Protein AF-A0A0R0F530-F1 (afdb_monomer_lite)

Sequence (91 aa):
MKVLMEVMELKFSSNIARTITKNLYVRIEAPKGELGIFLIGDQNGFPWRWKIRPPGFINLQILPQLIKRMKLADIMTILGNIDIIMGEVDR

InterPro domains:
  IPR001135 NADH-quinone oxidoreductase, subunit D [PF00346] (13-91)
  IPR022885 NAD(P)H-quinone oxidoreductase subunit D/H [PTHR11993] (16-91)
  IPR029014 [NiFe]-hydrogenase, large subunit [G3DSA:1.10.645.10] (1-91)
  IPR029014 [NiFe]-hydrogenase, large subunit [SSF56762] (24-91)

Structure (mmCIF, N/CA/C/O backbone):
data_AF-A0A0R0F530-F1
#
_entry.id   AF-A0A0R0F530-F1
#
loop_
_atom_site.group_PDB
_atom_site.id
_atom_site.type_symbol
_atom_site.label_atom_id
_atom_site.label_alt_id
_atom_site.label_comp_id
_atom_site.label_asym_id
_atom_site.label_entity_id
_atom_site.label_seq_id
_atom_site.pdbx_PDB_ins_code
_atom_site.Cartn_x
_atom_site.Cartn_y
_atom_site.Cartn_z
_atom_site.occupancy
_atom_site.B_iso_or_equiv
_atom_site.auth_seq_id
_atom_site.auth_comp_id
_atom_site.auth_asym_id
_atom_site.auth_atom_id
_atom_site.pdbx_PDB_model_num
ATOM 1 N N . MET A 1 1 ? 2.666 13.570 -7.949 1.00 39.91 1 MET A N 1
ATOM 2 C CA . MET A 1 1 ? 3.424 12.843 -8.994 1.00 39.91 1 MET A CA 1
ATOM 3 C C . MET A 1 1 ? 4.746 13.530 -9.327 1.00 39.91 1 MET A C 1
ATOM 5 O O . MET A 1 1 ? 5.763 12.870 -9.220 1.00 39.91 1 MET A O 1
ATOM 9 N N . LYS A 1 2 ? 4.760 14.841 -9.623 1.00 44.72 2 LYS A N 1
ATOM 10 C CA . LYS A 1 2 ? 5.970 15.595 -10.010 1.00 44.72 2 LYS A CA 1
ATOM 11 C C . LYS A 1 2 ? 7.148 15.486 -9.024 1.00 44.72 2 LYS A C 1
ATOM 13 O O . LYS A 1 2 ? 8.219 15.082 -9.436 1.00 44.72 2 LYS A O 1
ATOM 18 N N . VAL A 1 3 ? 6.920 15.707 -7.723 1.00 54.97 3 VAL A N 1
ATOM 19 C CA . VAL A 1 3 ? 7.969 15.592 -6.678 1.00 54.97 3 VAL A CA 1
ATOM 20 C C . VAL A 1 3 ? 8.551 14.178 -6.592 1.00 54.97 3 VAL A C 1
ATOM 22 O O . VAL A 1 3 ? 9.749 13.991 -6.427 1.00 54.97 3 VAL A O 1
ATOM 25 N N . LEU A 1 4 ? 7.698 13.162 -6.735 1.00 49.69 4 LEU A N 1
ATOM 26 C CA . LEU A 1 4 ? 8.107 11.758 -6.707 1.00 49.69 4 LEU A CA 1
ATOM 27 C C . LEU A 1 4 ? 8.919 11.402 -7.956 1.00 49.69 4 LEU A C 1
ATOM 29 O O . LEU A 1 4 ? 9.919 10.706 -7.838 1.00 49.69 4 LEU A O 1
ATOM 33 N N . MET A 1 5 ? 8.509 11.923 -9.118 1.00 53.50 5 MET A N 1
ATOM 34 C CA . MET A 1 5 ? 9.226 11.792 -10.386 1.00 53.50 5 MET A CA 1
ATOM 35 C C . MET A 1 5 ? 10.591 12.475 -10.313 1.00 53.50 5 MET A C 1
ATOM 37 O O . MET A 1 5 ? 11.564 11.875 -10.721 1.00 53.50 5 MET A O 1
ATOM 41 N N . GLU A 1 6 ? 10.681 13.658 -9.707 1.00 58.50 6 GLU A N 1
ATOM 42 C CA . GLU A 1 6 ? 11.916 14.434 -9.562 1.00 58.50 6 GLU A CA 1
ATOM 43 C C . GLU A 1 6 ? 12.896 13.786 -8.571 1.00 58.50 6 GLU A C 1
ATOM 45 O O . GLU A 1 6 ? 14.076 13.636 -8.871 1.00 58.50 6 GLU A O 1
ATOM 50 N N . VAL A 1 7 ? 12.416 13.292 -7.421 1.00 59.31 7 VAL A N 1
ATOM 51 C CA . VAL A 1 7 ? 13.244 12.500 -6.491 1.00 59.31 7 VAL A CA 1
ATOM 52 C C . VAL A 1 7 ? 13.672 11.180 -7.131 1.00 59.31 7 VAL A C 1
ATOM 54 O O . VAL A 1 7 ? 14.814 10.755 -6.928 1.00 59.31 7 VAL A O 1
ATOM 57 N N . MET A 1 8 ? 12.788 10.542 -7.912 1.00 57.50 8 MET A N 1
ATOM 58 C CA . MET A 1 8 ? 13.161 9.392 -8.729 1.00 57.50 8 MET A CA 1
ATOM 59 C C . MET A 1 8 ? 14.241 9.801 -9.713 1.00 57.50 8 MET A C 1
ATOM 61 O O . MET A 1 8 ? 15.304 9.235 -9.610 1.00 57.50 8 MET A O 1
ATOM 65 N N . GLU A 1 9 ? 14.046 10.787 -10.581 1.00 60.75 9 GLU A N 1
ATOM 66 C CA . GLU A 1 9 ? 15.012 11.237 -11.588 1.00 60.75 9 GLU A CA 1
ATOM 67 C C . GLU A 1 9 ? 16.359 11.637 -10.981 1.00 60.75 9 GLU A C 1
ATOM 69 O O . GLU A 1 9 ? 17.392 11.251 -11.516 1.00 60.75 9 GLU A O 1
ATOM 74 N N . LEU A 1 10 ? 16.390 12.311 -9.829 1.00 55.31 10 LEU A N 1
ATOM 75 C CA . LEU A 1 10 ? 17.630 12.682 -9.137 1.00 55.31 10 LEU A CA 1
ATOM 76 C C . LEU A 1 10 ? 18.367 11.457 -8.561 1.00 55.31 10 LEU A C 1
ATOM 78 O O . LEU A 1 10 ? 19.582 11.305 -8.737 1.00 55.31 10 LEU A O 1
ATOM 82 N N . LYS A 1 11 ? 17.651 10.529 -7.906 1.00 57.28 11 LYS A N 1
ATOM 83 C CA . LYS A 1 11 ? 18.239 9.254 -7.439 1.00 57.28 11 LYS A CA 1
ATOM 84 C C . LYS A 1 11 ? 18.506 8.276 -8.586 1.00 57.28 11 LYS A C 1
ATOM 86 O O . LYS A 1 11 ? 19.367 7.412 -8.455 1.00 57.28 11 LYS A O 1
ATOM 91 N N . PHE A 1 12 ? 17.778 8.388 -9.688 1.00 60.25 12 PHE A N 1
ATOM 92 C CA . PHE A 1 12 ? 17.851 7.534 -10.863 1.00 60.25 12 PHE A CA 1
ATOM 93 C C . PHE A 1 12 ? 19.049 7.969 -11.694 1.00 60.25 12 PHE A C 1
ATOM 95 O O . PHE A 1 12 ? 19.934 7.159 -11.888 1.00 60.25 12 PHE A O 1
ATOM 102 N N . SER A 1 13 ? 19.193 9.252 -12.028 1.00 59.19 13 SER A N 1
ATOM 103 C CA . SER A 1 13 ? 20.374 9.814 -12.701 1.00 59.19 13 SER A CA 1
ATOM 104 C C . SER A 1 13 ? 21.679 9.442 -11.985 1.00 59.19 13 SER A C 1
ATOM 106 O O . SER A 1 13 ? 22.631 8.986 -12.615 1.00 59.19 13 SER A O 1
ATOM 108 N N . SER A 1 14 ? 21.697 9.498 -10.648 1.00 58.75 14 SER A N 1
ATOM 109 C CA . SER A 1 14 ? 22.868 9.094 -9.856 1.00 58.75 14 SER A CA 1
ATOM 110 C C . SER A 1 14 ? 23.109 7.576 -9.781 1.00 58.75 14 SER A C 1
ATOM 112 O O . SER A 1 14 ? 24.262 7.155 -9.693 1.00 58.75 14 SER A O 1
ATOM 114 N N . ASN A 1 15 ? 22.069 6.730 -9.830 1.00 57.78 15 ASN A N 1
ATOM 115 C CA . ASN A 1 15 ? 22.208 5.267 -9.729 1.00 57.78 15 ASN A CA 1
ATOM 116 C C . ASN A 1 15 ? 22.108 4.511 -11.065 1.00 57.78 15 ASN A C 1
ATOM 118 O O . ASN A 1 15 ? 22.447 3.326 -11.085 1.00 57.78 15 ASN A O 1
ATOM 122 N N . ILE A 1 16 ? 21.710 5.159 -12.170 1.00 54.84 16 ILE A N 1
ATOM 123 C CA . ILE A 1 16 ? 21.611 4.564 -13.515 1.00 54.84 16 ILE A CA 1
ATOM 124 C C . ILE A 1 16 ? 22.932 3.884 -13.861 1.00 54.84 16 ILE A C 1
ATOM 126 O O . ILE A 1 16 ? 22.932 2.729 -14.281 1.00 54.84 16 ILE A O 1
ATOM 130 N N . ALA A 1 17 ? 24.056 4.544 -13.558 1.00 55.03 17 ALA A N 1
ATOM 131 C CA . ALA A 1 17 ? 25.405 4.024 -13.766 1.00 55.03 17 ALA A CA 1
ATOM 132 C C . ALA A 1 17 ? 25.645 2.639 -13.129 1.00 55.03 17 ALA A C 1
ATOM 134 O O . ALA A 1 17 ? 26.440 1.857 -13.640 1.00 55.03 17 ALA A O 1
ATOM 135 N N . ARG A 1 18 ? 24.954 2.303 -12.030 1.00 56.22 18 ARG A N 1
ATOM 136 C CA . ARG A 1 18 ? 25.078 1.003 -11.345 1.00 56.22 18 ARG A CA 1
ATOM 137 C C . ARG A 1 18 ? 24.100 -0.054 -11.864 1.00 56.22 18 ARG A C 1
ATOM 139 O O . ARG A 1 18 ? 24.352 -1.244 -11.686 1.00 56.22 18 ARG A O 1
ATOM 146 N N . THR A 1 19 ? 22.995 0.354 -12.486 1.00 58.31 19 THR A N 1
ATOM 147 C CA . THR A 1 19 ? 21.924 -0.552 -12.943 1.00 58.31 19 THR A CA 1
ATOM 148 C C . THR A 1 19 ? 22.145 -1.166 -14.320 1.00 58.31 19 THR A C 1
ATOM 150 O O . THR A 1 19 ? 21.441 -2.112 -14.649 1.00 58.31 19 THR A O 1
ATOM 153 N N . ILE A 1 20 ? 23.133 -0.689 -15.088 1.00 57.75 20 ILE A N 1
ATOM 154 C CA . ILE A 1 20 ? 23.412 -1.062 -16.491 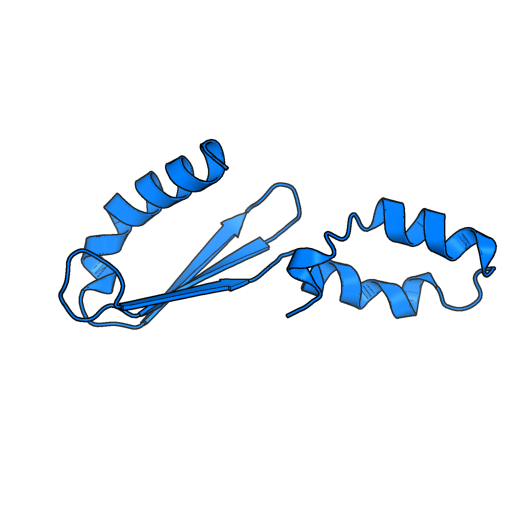1.00 57.75 20 ILE A CA 1
ATOM 155 C C . ILE A 1 20 ? 23.512 -2.586 -16.711 1.00 57.75 20 ILE A C 1
ATOM 157 O O . ILE A 1 20 ? 23.394 -3.035 -17.831 1.00 57.75 20 ILE A O 1
ATOM 161 N N . THR A 1 21 ? 23.662 -3.460 -15.716 1.00 63.03 21 THR A N 1
ATOM 162 C CA . THR A 1 21 ? 23.652 -4.920 -15.997 1.00 63.03 21 THR A CA 1
ATOM 163 C C . THR A 1 21 ? 23.045 -5.765 -14.881 1.00 63.03 21 THR A C 1
ATOM 165 O O . THR A 1 21 ? 23.151 -6.988 -14.898 1.00 63.03 21 THR A O 1
ATOM 168 N N . LYS A 1 22 ? 22.477 -5.145 -13.839 1.00 80.25 22 LYS A N 1
ATOM 169 C CA . LYS A 1 22 ? 22.165 -5.844 -12.583 1.00 80.25 22 LYS A CA 1
ATOM 170 C C . LYS A 1 22 ? 20.813 -5.456 -12.001 1.00 80.25 22 LYS A C 1
ATOM 172 O O . LYS A 1 22 ? 20.238 -4.416 -12.315 1.00 80.25 22 LYS A O 1
ATOM 177 N N . ASN A 1 23 ? 20.356 -6.307 -11.087 1.00 83.62 23 ASN A N 1
ATOM 178 C CA . ASN A 1 23 ? 19.241 -6.025 -10.197 1.00 83.62 23 ASN A CA 1
ATOM 179 C C . ASN A 1 23 ? 19.680 -5.018 -9.125 1.00 83.62 23 ASN A C 1
ATOM 181 O O . ASN A 1 23 ? 20.698 -5.228 -8.463 1.00 83.62 23 ASN A O 1
ATOM 185 N N . LEU A 1 24 ? 18.894 -3.965 -8.913 1.00 83.19 24 LEU A N 1
ATOM 186 C CA . LEU A 1 24 ? 19.100 -2.987 -7.845 1.00 83.19 24 LEU A CA 1
ATOM 187 C C . LEU A 1 24 ? 17.813 -2.834 -7.035 1.00 83.19 24 LEU A C 1
ATOM 189 O O . LEU A 1 24 ? 16.724 -2.738 -7.595 1.00 83.19 24 LEU A O 1
ATOM 193 N N . TYR A 1 25 ? 17.946 -2.771 -5.714 1.00 85.38 25 TYR A N 1
ATOM 194 C CA . TYR A 1 25 ? 16.859 -2.402 -4.815 1.00 85.38 25 TYR A CA 1
ATOM 195 C C . TYR A 1 25 ? 17.242 -1.143 -4.042 1.00 85.38 25 TYR A C 1
ATOM 197 O O . TYR A 1 25 ? 18.316 -1.086 -3.444 1.00 85.38 25 TYR A O 1
ATOM 205 N N . VAL A 1 26 ? 16.362 -0.147 -4.047 1.00 84.62 26 VAL A N 1
ATOM 206 C CA . VAL A 1 26 ? 16.533 1.112 -3.319 1.00 84.62 26 VAL A CA 1
ATOM 207 C C . VAL A 1 26 ? 15.343 1.314 -2.395 1.00 84.62 26 VAL A C 1
ATOM 209 O O . VAL A 1 26 ? 14.199 1.105 -2.793 1.00 84.62 26 VAL A O 1
ATOM 212 N N . ARG A 1 27 ? 15.624 1.742 -1.166 1.00 86.62 27 ARG A N 1
ATOM 213 C CA . ARG A 1 27 ? 14.625 2.161 -0.181 1.00 86.62 27 ARG A CA 1
ATOM 214 C C . ARG A 1 27 ? 14.619 3.680 -0.110 1.00 86.62 27 ARG A C 1
ATOM 216 O O . ARG A 1 27 ? 15.684 4.301 -0.095 1.00 86.62 27 ARG A O 1
ATOM 223 N N . ILE A 1 28 ? 13.437 4.272 -0.097 1.00 85.50 28 ILE A N 1
ATOM 224 C CA . ILE A 1 28 ? 13.233 5.713 0.004 1.00 85.50 28 ILE A CA 1
ATOM 225 C C . ILE A 1 28 ? 12.256 5.953 1.146 1.00 85.50 28 ILE A C 1
ATOM 227 O O . ILE A 1 28 ? 11.231 5.286 1.239 1.00 85.50 28 ILE A O 1
ATOM 231 N N . GLU A 1 29 ? 12.572 6.907 2.009 1.00 86.25 29 GLU A N 1
ATOM 232 C CA . GLU A 1 29 ? 11.634 7.384 3.015 1.00 86.25 29 GLU A CA 1
ATOM 233 C C . GLU A 1 29 ? 10.584 8.269 2.331 1.00 86.25 29 GLU A C 1
ATOM 235 O O . GLU A 1 29 ? 10.910 9.282 1.711 1.00 86.25 29 GLU A O 1
ATOM 240 N N . ALA A 1 30 ? 9.327 7.839 2.377 1.00 83.06 30 ALA A N 1
ATOM 241 C CA . ALA A 1 30 ? 8.179 8.557 1.847 1.00 83.06 30 ALA A CA 1
ATOM 242 C C . ALA A 1 30 ? 7.289 9.016 3.016 1.00 83.06 30 ALA A C 1
ATOM 244 O O . ALA A 1 30 ? 7.320 8.411 4.086 1.00 83.06 30 ALA A O 1
ATOM 245 N N . PRO A 1 31 ? 6.431 10.037 2.831 1.00 82.94 31 PRO A N 1
ATOM 246 C CA . PRO A 1 31 ? 5.575 10.548 3.909 1.00 82.94 31 PRO A CA 1
ATOM 247 C C . PRO A 1 31 ? 4.633 9.496 4.519 1.00 82.94 31 PRO A C 1
ATOM 249 O O . PRO A 1 31 ? 4.170 9.676 5.638 1.00 82.94 31 PRO A O 1
ATOM 252 N N . LYS A 1 32 ? 4.354 8.399 3.797 1.00 83.38 32 LYS A 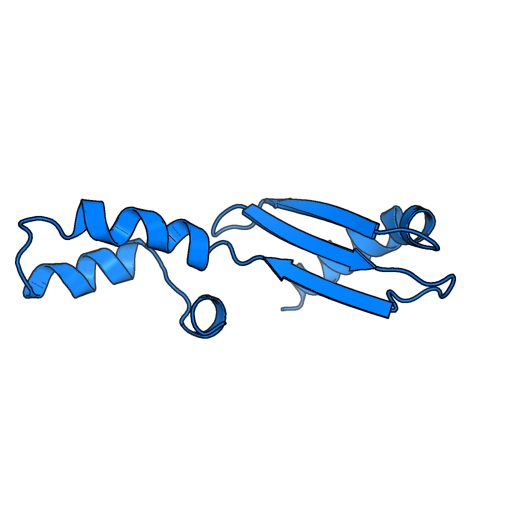N 1
ATOM 253 C CA . LYS A 1 32 ? 3.510 7.282 4.256 1.00 83.38 32 LYS A CA 1
ATOM 254 C C . LYS A 1 32 ? 4.296 6.076 4.793 1.00 83.38 32 LYS A C 1
ATOM 256 O O . LYS A 1 32 ? 3.682 5.075 5.154 1.00 83.38 32 LYS A O 1
ATOM 261 N N . GLY A 1 33 ? 5.630 6.138 4.801 1.00 85.12 33 GLY A N 1
ATOM 262 C CA . GLY A 1 33 ? 6.515 5.046 5.215 1.00 85.12 33 GLY A CA 1
ATOM 263 C C . GLY A 1 33 ? 7.604 4.717 4.190 1.00 85.12 33 GLY A C 1
ATOM 264 O O . GLY A 1 33 ? 7.960 5.533 3.343 1.00 85.12 33 GLY A O 1
ATOM 265 N N . GLU A 1 34 ? 8.153 3.503 4.257 1.00 86.56 34 GLU A N 1
ATOM 266 C CA . GLU A 1 34 ? 9.223 3.061 3.353 1.00 86.56 34 GLU A CA 1
ATOM 267 C C . GLU A 1 34 ? 8.677 2.724 1.954 1.00 86.56 34 GLU A C 1
ATOM 269 O O . GLU A 1 34 ? 7.838 1.837 1.788 1.00 86.56 34 GLU A O 1
ATOM 274 N N . LEU A 1 35 ? 9.205 3.396 0.932 1.00 88.06 35 LEU A N 1
ATOM 275 C CA . LEU A 1 35 ? 8.980 3.086 -0.473 1.00 88.06 35 LEU A CA 1
ATOM 276 C C . LEU A 1 35 ? 10.150 2.262 -1.022 1.00 88.06 35 LEU A C 1
ATOM 278 O O . LEU A 1 35 ? 11.285 2.737 -1.095 1.00 88.06 35 LEU A O 1
ATOM 282 N N . GLY A 1 36 ? 9.874 1.038 -1.463 1.00 87.88 36 GLY A N 1
ATOM 283 C CA . GLY A 1 36 ? 10.863 0.193 -2.133 1.00 87.88 36 GLY A CA 1
ATOM 284 C C . GLY A 1 36 ? 10.792 0.321 -3.652 1.00 87.88 36 GLY A C 1
ATOM 285 O O . GLY A 1 36 ? 9.716 0.195 -4.230 1.00 87.88 36 GLY A O 1
ATOM 286 N N . ILE A 1 37 ? 11.923 0.501 -4.326 1.00 86.50 37 ILE A N 1
ATOM 287 C CA . ILE A 1 37 ? 12.021 0.490 -5.790 1.00 86.50 37 ILE A CA 1
ATOM 288 C C . ILE A 1 37 ? 12.991 -0.613 -6.196 1.00 86.50 37 ILE A C 1
ATOM 290 O O . ILE A 1 37 ? 14.165 -0.588 -5.834 1.00 86.50 37 ILE A O 1
ATOM 294 N N . PHE A 1 38 ? 12.492 -1.587 -6.951 1.00 86.62 38 PHE A N 1
ATOM 295 C CA . PHE A 1 38 ? 13.293 -2.643 -7.553 1.00 86.62 38 PHE A CA 1
ATOM 296 C C . PHE A 1 38 ? 13.470 -2.373 -9.045 1.00 86.62 38 PHE A C 1
ATOM 298 O O . PHE A 1 38 ? 12.485 -2.118 -9.736 1.00 86.62 38 PHE A O 1
ATOM 305 N N . LEU A 1 39 ? 14.704 -2.447 -9.534 1.00 83.94 39 LEU A N 1
ATOM 306 C CA . LEU A 1 39 ? 15.098 -2.168 -10.911 1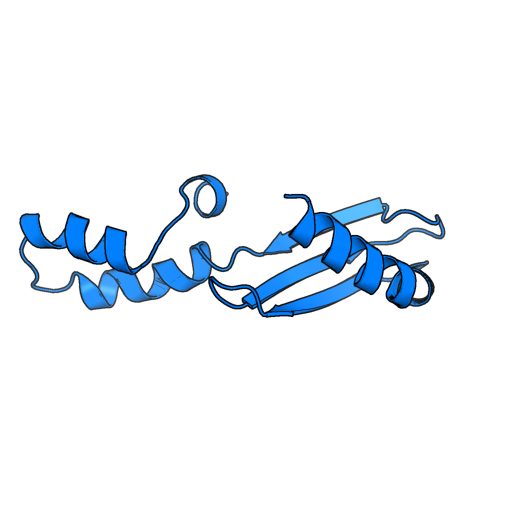.00 83.94 39 LEU A CA 1
ATOM 307 C C . LEU A 1 39 ? 15.854 -3.367 -11.487 1.00 83.94 39 LEU A C 1
ATOM 309 O O . LEU A 1 39 ? 16.673 -3.975 -10.798 1.00 83.94 39 LEU A O 1
ATOM 313 N N . ILE A 1 40 ? 15.604 -3.667 -12.757 1.00 83.38 40 ILE A N 1
ATOM 314 C CA . ILE A 1 40 ? 16.359 -4.614 -13.580 1.00 83.38 40 ILE A CA 1
ATOM 315 C C . ILE A 1 40 ? 16.830 -3.840 -14.809 1.00 83.38 40 ILE A C 1
ATOM 317 O O . ILE A 1 40 ? 15.991 -3.327 -15.552 1.00 83.38 40 ILE A O 1
ATOM 321 N N . GLY A 1 41 ? 18.141 -3.736 -15.014 1.00 78.56 41 GLY A N 1
ATOM 322 C CA . GLY A 1 41 ? 18.718 -3.116 -16.209 1.00 78.56 41 GLY A CA 1
ATOM 323 C C . GLY A 1 41 ? 19.364 -4.136 -17.145 1.00 78.56 41 GLY A C 1
ATOM 324 O O . GLY A 1 41 ? 19.907 -5.140 -16.687 1.00 78.56 41 GLY A O 1
ATOM 325 N N . ASP A 1 42 ? 19.299 -3.850 -18.445 1.00 76.12 42 ASP A N 1
ATOM 326 C CA . ASP A 1 42 ? 19.930 -4.619 -19.526 1.00 76.12 42 ASP A CA 1
ATOM 327 C C . ASP A 1 42 ? 20.691 -3.672 -20.467 1.00 76.12 42 ASP A C 1
ATOM 329 O O . ASP A 1 42 ? 20.252 -3.344 -21.563 1.00 76.12 42 ASP A O 1
ATOM 333 N N . GLN A 1 43 ? 21.783 -3.112 -19.951 1.00 69.00 43 GLN A N 1
ATOM 334 C CA . GLN A 1 43 ? 22.780 -2.229 -20.584 1.00 69.00 43 GLN A CA 1
ATOM 335 C C . GLN A 1 43 ? 22.284 -0.952 -21.263 1.00 69.00 43 GLN A C 1
ATOM 337 O O . GLN A 1 43 ? 23.085 -0.130 -21.701 1.00 69.00 43 GLN A O 1
ATOM 342 N N . ASN A 1 44 ? 20.980 -0.731 -21.269 1.00 65.44 44 ASN A N 1
ATOM 343 C CA . ASN A 1 44 ? 20.352 0.457 -21.797 1.00 65.44 44 ASN A CA 1
ATOM 344 C C . ASN A 1 44 ? 20.260 1.548 -20.716 1.00 65.44 44 ASN A C 1
ATOM 346 O O . ASN A 1 44 ? 20.202 1.255 -19.520 1.00 65.44 44 ASN A O 1
ATOM 350 N N . GLY A 1 45 ? 20.200 2.819 -21.125 1.00 70.06 45 GLY A N 1
ATOM 351 C CA . GLY A 1 45 ? 20.034 3.957 -20.202 1.00 70.06 45 GLY A CA 1
ATOM 352 C C . GLY A 1 45 ? 18.711 3.935 -19.418 1.00 70.06 45 GLY A C 1
ATOM 353 O O . GLY A 1 45 ? 18.542 4.690 -18.462 1.00 70.06 45 GLY A O 1
ATOM 354 N N . PHE A 1 46 ? 17.792 3.044 -19.800 1.00 73.31 46 PHE A N 1
ATOM 355 C CA . PHE A 1 46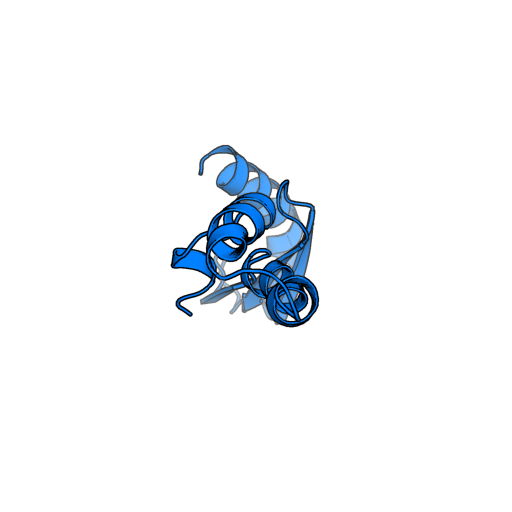 ? 16.503 2.817 -19.161 1.00 73.31 46 PHE A CA 1
ATOM 356 C C . PHE A 1 46 ? 16.431 1.404 -18.565 1.00 73.31 46 PHE A C 1
ATOM 358 O O . PHE A 1 46 ? 16.968 0.457 -19.146 1.00 73.31 46 PHE A O 1
ATOM 365 N N . PRO A 1 47 ? 15.741 1.227 -17.426 1.00 73.88 47 PRO A N 1
ATOM 366 C CA . PRO A 1 47 ? 15.600 -0.080 -16.811 1.00 73.88 47 PRO A CA 1
ATOM 367 C C . PRO A 1 47 ? 14.640 -0.927 -17.657 1.00 73.88 47 PRO A C 1
ATOM 369 O O . PRO A 1 47 ? 13.552 -0.472 -18.004 1.00 73.88 47 PRO A O 1
ATOM 372 N N . TRP A 1 48 ? 15.012 -2.175 -17.945 1.00 79.50 48 TRP A N 1
ATOM 373 C CA . TRP A 1 48 ? 14.158 -3.138 -18.650 1.00 79.50 48 TRP A CA 1
ATOM 374 C C . TRP A 1 48 ? 12.845 -3.385 -17.900 1.00 79.50 48 TRP A C 1
ATOM 376 O O . TRP A 1 48 ? 11.771 -3.480 -18.491 1.00 79.50 48 TRP A O 1
ATOM 386 N N . ARG A 1 49 ? 12.921 -3.490 -16.568 1.00 83.31 49 ARG A N 1
ATOM 387 C CA . ARG A 1 49 ? 11.749 -3.672 -15.711 1.00 83.31 49 ARG A CA 1
ATOM 388 C C . ARG A 1 49 ? 11.966 -3.023 -14.359 1.00 83.31 49 ARG A C 1
ATOM 390 O O . ARG A 1 49 ? 13.050 -3.104 -13.788 1.00 83.31 49 ARG A O 1
ATOM 397 N N . TRP A 1 50 ? 10.904 -2.451 -13.809 1.00 84.19 50 TRP A N 1
ATOM 398 C CA . TRP A 1 50 ? 10.913 -1.904 -12.464 1.00 84.19 50 TRP A CA 1
ATOM 399 C C . TRP A 1 50 ? 9.641 -2.275 -11.703 1.00 84.19 50 TRP A C 1
ATOM 401 O O . TRP A 1 50 ? 8.599 -2.547 -12.299 1.00 84.19 50 TRP A O 1
ATOM 411 N N . LYS A 1 51 ? 9.733 -2.338 -10.374 1.00 87.19 51 LYS A N 1
ATOM 412 C CA . LYS A 1 51 ? 8.607 -2.621 -9.481 1.00 87.19 51 LYS A CA 1
ATOM 413 C C . LYS A 1 51 ? 8.689 -1.737 -8.246 1.00 87.19 51 LYS A C 1
ATOM 415 O O . LYS A 1 51 ? 9.702 -1.743 -7.550 1.00 87.19 51 LYS A O 1
ATOM 420 N N . ILE A 1 52 ? 7.593 -1.049 -7.933 1.00 87.69 52 ILE A N 1
ATOM 421 C CA . ILE A 1 52 ? 7.444 -0.301 -6.681 1.00 87.69 52 ILE A CA 1
ATOM 422 C C . ILE A 1 52 ? 6.803 -1.187 -5.604 1.00 87.69 52 ILE A C 1
ATOM 424 O O . ILE A 1 52 ? 5.837 -1.924 -5.852 1.00 87.69 52 ILE A O 1
ATOM 428 N N . ARG A 1 53 ? 7.306 -1.070 -4.378 1.00 87.31 53 ARG A N 1
ATOM 429 C CA . ARG A 1 53 ? 6.701 -1.510 -3.120 1.00 87.31 53 ARG A CA 1
ATOM 430 C C . ARG A 1 53 ? 6.199 -0.291 -2.314 1.00 87.31 53 ARG A C 1
ATOM 432 O O . ARG A 1 53 ? 6.974 0.289 -1.567 1.00 87.31 53 ARG A O 1
ATOM 439 N N . PRO A 1 54 ? 4.928 0.096 -2.495 1.00 87.38 54 PRO A N 1
ATOM 440 C CA . PRO A 1 54 ? 3.933 0.360 -1.490 1.00 87.38 54 PRO A CA 1
ATOM 441 C C . PRO A 1 54 ? 4.283 0.430 -0.019 1.00 87.38 54 PRO A C 1
ATOM 443 O O . PRO A 1 54 ? 4.475 -0.673 0.502 1.00 87.38 54 PRO A O 1
ATOM 446 N N . PRO A 1 55 ? 4.214 1.565 0.689 1.00 87.69 55 PRO A N 1
ATOM 447 C CA . PRO A 1 55 ? 4.064 1.492 2.135 1.00 87.69 55 PRO A CA 1
ATOM 448 C C . PRO A 1 55 ? 2.658 1.006 2.549 1.00 87.69 55 PRO A C 1
ATOM 450 O O . PRO A 1 55 ? 2.543 0.285 3.537 1.00 87.69 55 PRO A O 1
ATOM 453 N N . GLY A 1 56 ? 1.589 1.282 1.782 1.00 87.56 56 GLY A N 1
ATOM 454 C CA . GLY A 1 56 ? 0.206 1.002 2.200 1.00 87.56 56 GLY A CA 1
ATOM 455 C C . GLY A 1 56 ? -0.105 -0.465 2.518 1.00 87.56 56 GLY A C 1
ATOM 456 O O . GLY A 1 56 ? -0.803 -0.754 3.488 1.00 87.56 56 GLY A O 1
ATOM 457 N N . PHE A 1 57 ? 0.468 -1.417 1.771 1.00 85.88 57 PHE A N 1
ATOM 458 C CA . PHE A 1 57 ? 0.289 -2.849 2.062 1.00 85.88 57 PHE A CA 1
ATOM 459 C C . PHE A 1 57 ? 0.986 -3.285 3.363 1.00 85.88 57 PHE A C 1
ATOM 461 O O . PHE A 1 57 ? 0.548 -4.225 4.020 1.00 85.88 57 PHE A O 1
ATOM 468 N N . ILE A 1 58 ? 2.077 -2.616 3.744 1.00 88.12 58 ILE A N 1
ATOM 469 C CA . ILE A 1 58 ? 2.786 -2.878 5.003 1.00 88.12 58 ILE A CA 1
ATOM 470 C C . ILE A 1 58 ? 1.996 -2.271 6.163 1.00 88.12 58 ILE A C 1
ATOM 472 O O . ILE A 1 58 ? 1.762 -2.956 7.156 1.00 88.12 58 ILE A O 1
ATOM 476 N N . ASN A 1 59 ? 1.505 -1.040 5.997 1.00 87.62 59 ASN A N 1
ATOM 477 C CA . ASN A 1 59 ? 0.670 -0.365 6.992 1.00 87.62 59 ASN A CA 1
ATOM 478 C C . ASN A 1 59 ? -0.600 -1.170 7.307 1.00 87.62 59 ASN A C 1
ATOM 480 O O . ASN A 1 59 ? -1.036 -1.197 8.449 1.00 87.62 59 ASN A O 1
ATOM 484 N N . LEU A 1 60 ? -1.160 -1.901 6.337 1.00 88.06 60 LEU A N 1
ATOM 485 C CA . LEU A 1 60 ? -2.313 -2.779 6.556 1.00 88.06 60 LEU A CA 1
ATOM 486 C C . LEU A 1 60 ? -2.059 -3.983 7.470 1.00 88.06 60 LEU A C 1
ATOM 488 O O . LEU A 1 60 ? -3.015 -4.516 8.031 1.00 88.06 60 LEU A O 1
ATOM 492 N N . GLN A 1 61 ? -0.815 -4.435 7.645 1.00 89.88 61 GLN A N 1
ATOM 493 C CA . GLN A 1 61 ? -0.537 -5.649 8.426 1.00 89.88 61 GLN A CA 1
ATOM 494 C C . GLN A 1 61 ? -0.918 -5.511 9.905 1.00 89.88 61 GLN A C 1
ATOM 496 O O . GLN A 1 61 ? -1.221 -6.511 10.549 1.00 89.88 61 GLN A O 1
ATOM 501 N N . ILE A 1 62 ? -0.954 -4.283 10.427 1.00 90.81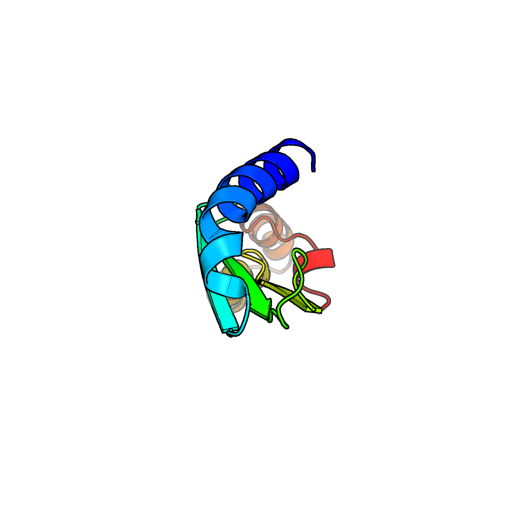 62 ILE A N 1
ATOM 502 C CA . ILE A 1 62 ? -1.353 -3.980 11.809 1.00 90.81 62 ILE A CA 1
ATOM 503 C C . ILE A 1 62 ? -2.881 -4.013 12.010 1.00 90.81 62 ILE A C 1
ATOM 505 O O . ILE A 1 62 ? -3.367 -4.111 13.139 1.00 90.81 62 ILE A O 1
ATOM 509 N N . LEU A 1 63 ? -3.664 -3.973 10.925 1.00 90.62 63 LEU A N 1
ATOM 510 C CA . LEU A 1 63 ? -5.125 -3.862 10.965 1.00 90.62 63 LEU A CA 1
ATOM 511 C C . LEU A 1 63 ? -5.817 -4.995 11.755 1.00 90.62 63 LEU A C 1
ATOM 513 O O . LEU A 1 63 ? -6.677 -4.682 12.583 1.00 90.62 63 LEU A O 1
ATOM 517 N N . PRO A 1 64 ? -5.466 -6.290 11.591 1.00 90.94 64 PRO A N 1
ATOM 518 C CA . PRO A 1 64 ? -6.124 -7.377 12.324 1.00 90.94 64 PRO A CA 1
ATOM 519 C C . PRO A 1 64 ? -5.906 -7.300 13.839 1.00 90.94 64 PRO A C 1
ATOM 521 O O . PRO A 1 64 ? -6.744 -7.759 14.616 1.00 90.94 64 PRO A O 1
ATOM 524 N N . GLN A 1 65 ? -4.779 -6.727 14.266 1.00 91.38 65 GLN A N 1
ATOM 525 C CA . GLN A 1 65 ? -4.459 -6.532 15.678 1.00 91.38 65 GLN A CA 1
ATOM 526 C C . GLN A 1 65 ? -5.244 -5.352 16.256 1.00 91.38 65 GLN A C 1
ATOM 528 O O . GLN A 1 65 ? -5.742 -5.463 17.374 1.00 91.38 65 GLN A O 1
ATOM 533 N N . LEU A 1 66 ? -5.414 -4.273 15.483 1.00 90.75 66 LEU A N 1
ATOM 534 C CA . LEU A 1 66 ? -6.184 -3.097 15.892 1.00 90.75 66 LEU A CA 1
ATOM 535 C C . LEU A 1 66 ? -7.685 -3.384 15.985 1.00 90.75 66 LEU A C 1
ATOM 537 O O . LEU A 1 66 ? -8.300 -3.028 16.976 1.00 90.75 66 LEU A O 1
ATOM 541 N N . ILE A 1 67 ? -8.279 -4.075 15.008 1.00 92.31 67 ILE A N 1
ATOM 542 C CA . ILE A 1 67 ? -9.737 -4.314 14.977 1.00 92.31 67 ILE A CA 1
ATOM 543 C C . ILE A 1 67 ? -10.193 -5.336 16.039 1.00 92.31 67 ILE A C 1
ATOM 545 O O . ILE A 1 67 ? -11.383 -5.438 16.356 1.00 92.31 67 ILE A O 1
ATOM 549 N N . LYS A 1 68 ? -9.280 -6.117 16.629 1.00 92.94 68 LYS A N 1
ATOM 550 C CA . LYS A 1 68 ? -9.645 -7.182 17.569 1.00 92.94 68 LYS A CA 1
ATOM 551 C C . LYS A 1 68 ? -10.410 -6.611 18.772 1.00 92.94 68 LYS A C 1
ATOM 553 O O . LYS A 1 68 ? -9.864 -5.844 19.552 1.0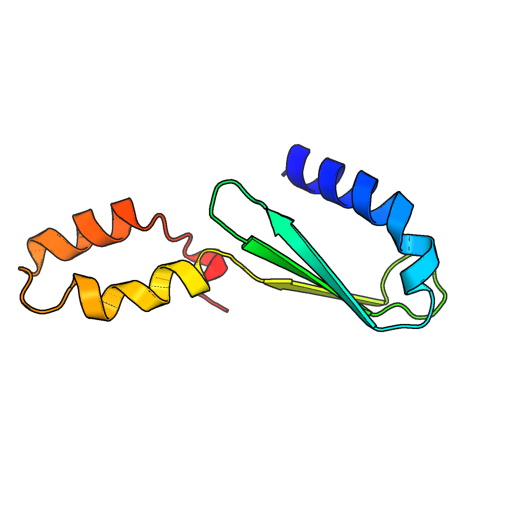0 92.94 68 LYS A O 1
ATOM 558 N N . ARG A 1 69 ? -11.652 -7.079 18.971 1.00 92.69 69 ARG A N 1
ATOM 559 C CA . ARG A 1 69 ? -12.590 -6.647 20.037 1.00 92.69 69 ARG A CA 1
ATOM 560 C C . ARG A 1 69 ? -13.125 -5.213 19.894 1.00 92.69 69 ARG A C 1
ATOM 562 O O . ARG A 1 69 ? -13.758 -4.728 20.828 1.00 92.69 69 ARG A O 1
ATOM 569 N N . MET A 1 70 ? -12.917 -4.557 18.757 1.00 92.00 70 MET A N 1
ATOM 570 C CA . MET A 1 70 ? -13.518 -3.250 18.482 1.00 92.00 70 MET A CA 1
ATOM 571 C C . MET A 1 70 ? -14.930 -3.394 17.911 1.00 92.00 70 MET A C 1
ATOM 573 O O . MET A 1 70 ? -15.311 -4.457 17.410 1.00 92.00 70 MET A O 1
ATOM 577 N N . LYS A 1 71 ? -15.737 -2.331 18.010 1.00 94.44 71 LYS A N 1
ATOM 578 C CA . LYS A 1 71 ? -17.073 -2.324 17.408 1.00 94.44 71 LYS A CA 1
ATOM 579 C C . LYS A 1 71 ? -16.940 -2.175 15.892 1.00 94.44 71 LYS A C 1
ATOM 581 O O . LYS A 1 71 ? -16.032 -1.505 15.411 1.00 94.44 71 LYS A O 1
ATOM 586 N N . LEU A 1 72 ? -17.897 -2.724 15.137 1.00 92.19 72 LEU A N 1
ATOM 587 C CA . LEU A 1 72 ? -17.969 -2.546 13.676 1.00 92.19 72 LEU A CA 1
ATOM 588 C C . LEU A 1 72 ? -17.928 -1.063 13.262 1.00 92.19 72 LEU A C 1
ATOM 590 O O . LEU A 1 72 ? -17.310 -0.730 12.256 1.00 92.19 72 LEU A O 1
ATOM 594 N N . ALA A 1 73 ? -18.532 -0.177 14.062 1.00 94.19 73 ALA A N 1
ATOM 595 C CA . ALA A 1 73 ? -18.518 1.267 13.828 1.00 94.19 73 ALA A CA 1
ATOM 596 C C . ALA A 1 73 ? -17.107 1.886 13.895 1.00 94.19 73 ALA A C 1
ATOM 598 O O . ALA A 1 73 ? -16.832 2.847 13.182 1.00 94.19 73 ALA A O 1
ATOM 599 N N . ASP A 1 74 ? -16.199 1.320 14.695 1.00 93.25 74 ASP A N 1
ATOM 600 C CA . ASP A 1 74 ? -14.854 1.869 14.882 1.00 93.25 74 ASP A CA 1
ATOM 601 C C . ASP A 1 74 ? -13.917 1.516 13.715 1.00 93.25 74 ASP A C 1
ATOM 603 O O . ASP A 1 74 ? -12.900 2.177 13.515 1.00 93.25 74 ASP A O 1
ATOM 607 N N . ILE A 1 75 ? -14.261 0.501 12.911 1.00 91.75 75 ILE A N 1
ATOM 608 C CA . ILE A 1 75 ? -13.422 0.006 11.809 1.00 91.75 75 ILE A CA 1
ATOM 609 C C . ILE A 1 75 ? -13.112 1.111 10.798 1.00 91.75 75 ILE A C 1
ATOM 611 O O . ILE A 1 75 ? -11.964 1.241 10.379 1.00 91.75 75 ILE A O 1
ATOM 615 N N . MET A 1 76 ? -14.098 1.936 10.434 1.00 90.88 76 MET A N 1
ATOM 616 C CA . MET A 1 76 ? -13.889 3.020 9.466 1.00 90.88 76 MET A CA 1
ATOM 617 C C . MET A 1 76 ? -12.947 4.097 10.009 1.00 90.88 76 MET A C 1
ATOM 619 O O . MET A 1 76 ? -12.079 4.578 9.284 1.00 90.88 76 MET A O 1
ATOM 623 N N . THR A 1 77 ? -13.057 4.421 11.299 1.00 93.19 77 THR A N 1
ATOM 624 C CA . THR A 1 77 ? -12.154 5.363 11.973 1.00 93.19 77 THR A CA 1
ATOM 625 C C . THR A 1 77 ? -10.723 4.823 12.017 1.00 93.19 77 THR A C 1
ATOM 627 O O . THR A 1 77 ? -9.774 5.553 11.739 1.00 93.19 77 THR A O 1
ATOM 630 N N . ILE A 1 78 ? -10.549 3.530 12.311 1.00 92.50 78 ILE A N 1
ATOM 631 C CA . ILE A 1 78 ? -9.233 2.872 12.314 1.00 92.50 78 ILE A CA 1
ATOM 632 C C . ILE A 1 78 ? -8.630 2.859 10.905 1.00 92.50 78 ILE A C 1
ATOM 634 O O . ILE A 1 78 ? -7.465 3.214 10.738 1.00 92.50 78 ILE A O 1
ATOM 638 N N . LEU A 1 79 ? -9.415 2.481 9.890 1.00 90.06 79 LEU A N 1
ATOM 639 C CA . LEU A 1 79 ? -8.970 2.447 8.494 1.00 90.06 79 LEU A CA 1
ATOM 640 C C . LEU A 1 79 ? -8.556 3.833 7.991 1.00 90.06 79 LEU A C 1
ATOM 642 O O . LEU A 1 79 ? -7.536 3.947 7.313 1.00 90.06 79 LEU A O 1
ATOM 646 N N . GLY A 1 80 ? -9.300 4.879 8.365 1.00 89.50 80 GLY A N 1
ATOM 647 C CA . GLY A 1 80 ? -8.944 6.264 8.058 1.00 89.50 80 GLY A CA 1
ATOM 648 C C . GLY A 1 80 ? -7.602 6.682 8.665 1.00 89.50 80 GLY A C 1
ATOM 649 O O . GLY A 1 80 ? -6.808 7.328 7.990 1.00 89.50 80 GLY A O 1
ATOM 650 N N . ASN A 1 81 ? -7.305 6.253 9.896 1.00 89.81 81 ASN A N 1
ATOM 651 C CA . ASN A 1 81 ? -6.040 6.566 10.572 1.00 89.81 81 ASN A CA 1
ATOM 652 C C . ASN A 1 81 ? -4.825 5.807 10.011 1.00 89.81 81 ASN A C 1
ATOM 654 O O . ASN A 1 81 ? -3.706 6.300 10.115 1.00 89.81 81 ASN A O 1
ATOM 658 N N . ILE A 1 82 ? -5.016 4.616 9.433 1.00 88.50 82 ILE A N 1
ATOM 659 C CA . ILE A 1 82 ? -3.931 3.851 8.786 1.00 88.50 82 ILE A CA 1
ATOM 660 C C . ILE A 1 82 ? -3.587 4.436 7.400 1.00 88.50 82 ILE A C 1
ATOM 662 O O . ILE A 1 82 ? -2.507 4.167 6.875 1.00 88.50 82 ILE A O 1
ATOM 666 N N . ASP A 1 83 ? -4.474 5.267 6.832 1.00 81.12 83 ASP A N 1
ATOM 667 C CA . ASP A 1 83 ? -4.297 5.970 5.552 1.00 81.12 83 ASP A CA 1
ATOM 668 C C . ASP A 1 83 ? -3.960 5.020 4.386 1.00 81.12 83 ASP A C 1
ATOM 670 O O . ASP A 1 83 ? -2.925 5.110 3.715 1.00 81.12 83 ASP A O 1
ATOM 674 N N . ILE A 1 84 ? -4.858 4.060 4.151 1.00 82.56 84 ILE A N 1
ATOM 675 C CA . ILE A 1 84 ? -4.722 3.088 3.064 1.00 82.56 84 ILE A CA 1
ATOM 676 C C . ILE A 1 84 ? -5.165 3.678 1.721 1.00 82.56 84 ILE A C 1
ATOM 678 O O . ILE A 1 84 ? -6.267 4.203 1.577 1.00 82.56 84 ILE A O 1
ATOM 682 N N . ILE A 1 85 ? -4.324 3.542 0.694 1.00 82.62 85 ILE A N 1
ATOM 683 C CA . ILE A 1 85 ? -4.712 3.830 -0.692 1.00 82.62 85 ILE A CA 1
ATOM 684 C C . ILE A 1 85 ? -5.128 2.516 -1.342 1.00 82.62 85 ILE A C 1
ATOM 686 O O . ILE A 1 85 ? -4.300 1.619 -1.487 1.00 82.62 85 ILE A O 1
ATOM 690 N N . MET A 1 86 ? -6.378 2.412 -1.797 1.00 83.25 86 MET A N 1
ATOM 691 C CA . MET A 1 86 ? -6.893 1.166 -2.383 1.00 83.25 86 MET A CA 1
ATOM 692 C C . MET A 1 86 ? -6.027 0.661 -3.552 1.00 83.25 86 MET A C 1
ATOM 694 O O . MET A 1 86 ? -5.717 -0.523 -3.622 1.00 83.25 86 MET A O 1
ATOM 698 N N . GLY A 1 87 ? -5.522 1.565 -4.400 1.00 84.31 87 GLY A N 1
ATOM 699 C CA . GLY A 1 87 ? -4.634 1.206 -5.514 1.00 84.31 87 GLY A CA 1
ATOM 700 C C . GLY A 1 87 ? -3.253 0.664 -5.111 1.00 84.31 87 GLY A C 1
ATOM 701 O O . GLY A 1 87 ? -2.575 0.051 -5.929 1.00 84.31 87 GLY A O 1
ATOM 702 N N . GLU A 1 88 ? -2.804 0.865 -3.867 1.00 84.25 88 GLU A N 1
ATOM 703 C CA . GLU A 1 88 ? -1.571 0.240 -3.366 1.00 84.25 88 GLU A CA 1
ATOM 704 C C . GLU A 1 88 ? -1.798 -1.190 -2.865 1.00 84.25 88 GLU A C 1
ATOM 706 O O . GLU A 1 88 ? -0.851 -1.983 -2.842 1.00 84.25 88 GLU A O 1
ATOM 711 N N . VAL A 1 89 ? -3.032 -1.483 -2.450 1.00 80.81 89 VAL A N 1
ATOM 712 C CA . VAL A 1 89 ? -3.452 -2.710 -1.768 1.00 80.81 89 VAL A CA 1
ATOM 713 C C . VAL A 1 89 ? -4.005 -3.738 -2.753 1.00 80.81 89 VAL A C 1
ATOM 715 O O . VAL A 1 89 ? -3.792 -4.929 -2.549 1.00 80.81 89 VAL A O 1
ATOM 718 N N . ASP A 1 90 ? -4.647 -3.282 -3.829 1.00 83.12 90 ASP A N 1
ATOM 719 C CA . ASP A 1 90 ? -5.277 -4.098 -4.879 1.00 83.12 90 ASP A CA 1
ATOM 720 C C . ASP A 1 90 ? -4.261 -4.700 -5.878 1.00 83.12 90 ASP A C 1
ATOM 722 O O . ASP A 1 90 ? -4.401 -4.587 -7.092 1.00 83.12 90 ASP A O 1
ATOM 726 N N . ARG A 1 91 ? -3.153 -5.245 -5.365 1.00 64.94 91 ARG A N 1
ATOM 727 C CA . ARG A 1 91 ? -2.028 -5.764 -6.162 1.00 64.94 91 ARG A CA 1
ATOM 728 C C . ARG A 1 91 ? -2.199 -7.189 -6.648 1.00 64.94 91 ARG A C 1
ATOM 730 O O . ARG A 1 91 ? -2.697 -8.014 -5.855 1.00 64.94 91 ARG A O 1
#

Organism: Glycine max (NCBI:txid3847)

Radius of gyration: 17.2 Å; chains: 1; bounding box: 44×23×42 Å

pLDDT: mean 78.63, std 13.91, range [39.91, 94.44]

Foldseek 3Di:
DVVVVVVCCVVLVVCLVVQQADWDWDWDQDPLGIKIKIFHHPNDSDTPDIDIQDPQCVLCVCLVVVCVPPDPVCSVVVCVVSPHDVVNNVD

Secondary structure (DSSP, 8-state):
-HHHHHHHHHHHHHHHHHHTTSEEEEEEEETTEEEEEEEEE-SSSSEEEEEEE-SHHHHGGGHHHHHTT--TTHHHHHHHHHT--HHHH--